Protein AF-A0A7W0THV7-F1 (afdb_monomer)

Radius of gyration: 17.28 Å; Cα contacts (8 Å, |Δi|>4): 75; chains: 1; bounding box: 46×26×42 Å

Secondary structure (DSSP, 8-state):
-HHHHHHHHHS-HHHHHHHHGGGGTHHHHHHHHHHHHHHH-TTS-GGGGHHHHHHHHHHHHHHHHHHHHHHHH--SHHHHHHHHHHHHHHHHHHHHHHHHHHTSTTSPPPP-

pLDDT: mean 92.5, std 7.68, range [59.16, 98.62]

Foldseek 3Di:
DVVLVVCCVPDDVLLNLLLLLCLVVLLVVLVVVLVCCVVPPVVDDPVVSVVSVVSNPPSVVSNVVSVVVQVVPQPDPVSVVSSVVSNVVSVVVVVVVVVCVVPDPPDDPDDD

Nearest PDB structures (foldseek):
  1otw-assembly1_A  TM=9.115E-01  e=1.999E-06  Klebsiella pneumoniae
  4ny7-assembly1_B  TM=8.883E-01  e=5.837E-06  Klebsiella pneumoniae subsp. pneumoniae MGH 78578
  1x04-assembly1_A-2  TM=4.375E-01  e=1.423E+00  Homo sapiens
  1x03-assembly1_A-2  TM=4.299E-01  e=1.593E+00  Homo sapiens
  1zww-assembly1_A  TM=3.958E-01  e=4.649E+00  Mus musculus

Solvent-accessible surface area (backbone atoms only — not comparable to full-atom values): 6319 Å² total; per-residue (Å²): 114,66,67,60,56,52,44,48,72,72,46,62,64,63,36,39,48,29,26,55,47,59,34,72,58,42,44,66,56,46,56,56,48,53,56,47,42,61,71,76,42,73,85,59,60,72,76,78,48,44,69,59,60,54,42,55,62,48,34,56,55,56,26,51,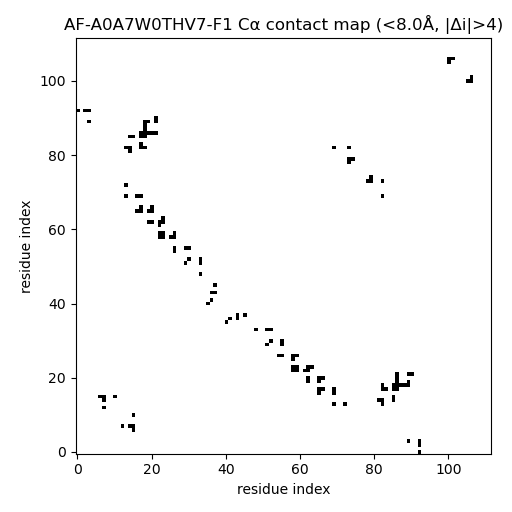55,44,49,53,53,41,61,74,67,37,78,47,70,69,46,41,53,46,27,52,50,28,29,49,53,43,53,51,56,56,46,53,54,51,52,52,55,70,74,35,91,82,57,76,77,80,80,133

Sequence (112 aa):
VDAYVNFARRRPWIEAVASSLTELFGPGAIRVRVAALERHYPWIDPAGLQYFRDRLVQAPRDADYALRLVVERCRTREQQDAAVTALRFKTEVLWAQLEAIERGDTQPPAAP

Structure (mmCIF, N/CA/C/O backbone):
data_AF-A0A7W0THV7-F1
#
_entry.id   AF-A0A7W0THV7-F1
#
loop_
_atom_site.group_PDB
_atom_site.id
_atom_site.type_symbol
_atom_site.label_atom_id
_atom_site.label_alt_id
_atom_site.label_comp_id
_atom_site.label_asym_id
_atom_site.label_entity_id
_atom_site.label_seq_id
_atom_site.pdbx_PDB_ins_code
_atom_site.Cartn_x
_atom_site.Cartn_y
_atom_site.Cartn_z
_atom_site.occupancy
_atom_site.B_iso_or_equiv
_atom_site.auth_seq_id
_atom_site.auth_comp_id
_atom_site.auth_asym_id
_atom_site.auth_atom_id
_atom_site.pdbx_PDB_model_num
ATOM 1 N N . VAL A 1 1 ? 11.163 -2.790 5.621 1.00 65.12 1 VAL A N 1
ATOM 2 C CA . VAL A 1 1 ? 10.236 -3.941 5.455 1.00 65.12 1 VAL A CA 1
ATOM 3 C C . VAL A 1 1 ? 9.741 -4.445 6.809 1.00 65.12 1 VAL A C 1
ATOM 5 O O . VAL A 1 1 ? 8.533 -4.505 7.012 1.00 65.12 1 VAL A O 1
ATOM 8 N N . ASP A 1 2 ? 10.632 -4.677 7.774 1.00 91.31 2 ASP A N 1
ATOM 9 C CA . ASP A 1 2 ? 10.285 -5.192 9.113 1.00 91.31 2 ASP A CA 1
ATOM 10 C C . ASP A 1 2 ? 9.275 -4.349 9.893 1.00 91.31 2 ASP A C 1
ATOM 12 O O . ASP A 1 2 ? 8.440 -4.897 10.610 1.00 91.31 2 ASP A O 1
ATOM 16 N N . ALA A 1 3 ? 9.311 -3.021 9.738 1.00 91.81 3 ALA A N 1
ATOM 17 C CA . ALA A 1 3 ? 8.359 -2.125 10.390 1.00 91.81 3 ALA A CA 1
ATOM 18 C C . ALA A 1 3 ? 6.906 -2.477 10.033 1.00 91.81 3 ALA A C 1
ATOM 20 O O . ALA A 1 3 ? 6.058 -2.542 10.919 1.00 91.81 3 ALA A O 1
ATOM 21 N N . TYR A 1 4 ? 6.627 -2.779 8.760 1.00 95.50 4 TYR A N 1
ATOM 22 C CA . TYR A 1 4 ? 5.272 -3.100 8.319 1.00 95.50 4 TYR A CA 1
ATOM 23 C C . TYR A 1 4 ? 4.809 -4.470 8.835 1.00 95.50 4 TYR A C 1
ATOM 25 O O . TYR A 1 4 ? 3.703 -4.600 9.356 1.00 95.50 4 TYR A O 1
ATOM 33 N N . VAL A 1 5 ? 5.685 -5.476 8.784 1.00 96.56 5 VAL A N 1
ATOM 34 C CA . VAL A 1 5 ? 5.390 -6.819 9.313 1.00 96.56 5 VAL A CA 1
ATOM 35 C C . VAL A 1 5 ? 5.143 -6.770 10.822 1.00 96.56 5 VAL A C 1
ATOM 37 O O . VAL A 1 5 ? 4.183 -7.356 11.322 1.00 96.56 5 VAL A O 1
ATOM 40 N N . ASN A 1 6 ? 5.979 -6.040 11.563 1.00 96.94 6 ASN A N 1
ATOM 41 C CA . ASN A 1 6 ? 5.814 -5.877 13.004 1.00 96.94 6 ASN A CA 1
ATOM 42 C C . ASN A 1 6 ? 4.554 -5.077 13.358 1.00 96.94 6 ASN A C 1
ATOM 44 O O . ASN A 1 6 ? 3.906 -5.408 14.350 1.00 96.94 6 ASN A O 1
ATOM 48 N N . PHE A 1 7 ? 4.182 -4.075 12.554 1.00 97.12 7 PHE A N 1
ATOM 49 C CA . PHE A 1 7 ? 2.917 -3.356 12.704 1.00 97.12 7 PHE A CA 1
ATOM 50 C C . PHE A 1 7 ? 1.733 -4.319 12.577 1.00 97.12 7 PHE A C 1
ATOM 52 O O . PHE A 1 7 ? 0.936 -4.427 13.507 1.00 97.12 7 PHE A O 1
ATOM 59 N N . ALA A 1 8 ? 1.675 -5.097 11.492 1.00 97.00 8 ALA A N 1
ATOM 60 C CA . ALA A 1 8 ? 0.601 -6.063 11.262 1.00 97.00 8 ALA A CA 1
ATOM 61 C C . ALA A 1 8 ? 0.524 -7.152 12.348 1.00 97.00 8 ALA A C 1
ATOM 63 O O . ALA A 1 8 ? -0.559 -7.623 12.677 1.00 97.00 8 ALA A O 1
ATOM 64 N N . ARG A 1 9 ? 1.666 -7.528 12.937 1.00 97.19 9 ARG A N 1
ATOM 65 C CA . ARG A 1 9 ? 1.739 -8.515 14.024 1.00 97.19 9 ARG A CA 1
ATOM 66 C C . ARG A 1 9 ? 1.237 -7.984 15.369 1.00 97.19 9 ARG A C 1
ATOM 68 O O . ARG A 1 9 ? 0.752 -8.769 16.176 1.00 97.19 9 ARG A O 1
ATOM 75 N N . ARG A 1 10 ? 1.447 -6.696 15.659 1.00 97.19 10 ARG A N 1
ATOM 76 C CA . ARG A 1 10 ? 1.283 -6.131 17.015 1.00 97.19 10 ARG A CA 1
ATOM 77 C C . ARG A 1 10 ? 0.065 -5.228 17.177 1.00 97.19 10 ARG A C 1
ATOM 79 O O . ARG A 1 10 ? -0.386 -5.038 18.302 1.00 97.19 10 ARG A O 1
ATOM 86 N N . ARG A 1 11 ? -0.423 -4.616 16.100 1.00 96.94 11 ARG A N 1
ATOM 87 C CA . ARG A 1 11 ? -1.581 -3.714 16.140 1.00 96.94 11 ARG A CA 1
ATOM 88 C C . ARG A 1 11 ? -2.888 -4.499 16.032 1.00 96.94 11 ARG A C 1
ATOM 90 O O . ARG A 1 11 ? -2.873 -5.630 15.543 1.00 96.94 11 ARG A O 1
ATOM 97 N N . PRO A 1 12 ? -4.024 -3.918 16.456 1.00 97.62 12 PRO A N 1
ATOM 98 C CA . PRO A 1 12 ? -5.331 -4.486 16.161 1.00 97.62 12 PRO A CA 1
ATOM 99 C C . PRO A 1 12 ? -5.453 -4.827 14.674 1.00 97.62 12 PRO A C 1
ATOM 101 O O . PRO A 1 12 ? -5.074 -4.032 13.814 1.00 97.62 12 PRO A O 1
ATOM 104 N N . TRP A 1 13 ? -5.997 -6.003 14.361 1.00 97.88 13 TRP A N 1
ATOM 105 C CA . TRP A 1 13 ? -6.023 -6.518 12.987 1.00 97.88 13 TRP A CA 1
ATOM 106 C C . TRP A 1 13 ? -6.703 -5.553 11.998 1.00 97.88 13 TRP A C 1
ATOM 108 O O . TRP A 1 13 ? -6.300 -5.478 10.841 1.00 97.88 13 TRP A O 1
ATOM 118 N N . ILE A 1 14 ? -7.694 -4.772 12.450 1.00 98.25 14 ILE A N 1
ATOM 119 C CA . ILE A 1 14 ? -8.385 -3.795 11.600 1.00 98.25 14 ILE A CA 1
ATOM 120 C C . ILE A 1 14 ? -7.489 -2.608 11.222 1.00 98.25 14 ILE A C 1
ATOM 122 O O . ILE A 1 14 ? -7.598 -2.100 10.111 1.00 98.25 14 ILE A O 1
ATOM 126 N N . GLU A 1 15 ? -6.547 -2.205 12.083 1.00 98.38 15 GLU A N 1
ATOM 127 C CA . GLU A 1 15 ? -5.533 -1.199 11.739 1.00 98.38 15 GLU A CA 1
ATOM 128 C C . GLU A 1 15 ? -4.536 -1.769 10.721 1.00 98.38 15 GLU A C 1
ATOM 130 O O . GLU A 1 15 ? -4.121 -1.075 9.794 1.00 98.38 15 GLU A O 1
ATOM 135 N N . ALA A 1 16 ? -4.183 -3.055 10.843 1.00 97.94 16 ALA A N 1
ATOM 136 C CA . ALA A 1 16 ? -3.357 -3.737 9.848 1.00 97.94 16 ALA A CA 1
ATOM 137 C C . ALA A 1 16 ? -4.053 -3.783 8.475 1.00 97.94 16 ALA A C 1
ATOM 139 O O . ALA A 1 16 ? -3.415 -3.488 7.465 1.00 97.94 16 ALA A O 1
ATOM 140 N N . VAL A 1 17 ? -5.362 -4.051 8.431 1.00 98.06 17 VAL A N 1
ATOM 141 C CA . VAL A 1 17 ? -6.159 -3.944 7.196 1.00 98.06 17 VAL A CA 1
ATOM 142 C C . VAL A 1 17 ? -6.208 -2.499 6.696 1.00 98.06 17 VAL A C 1
ATOM 144 O O . VAL A 1 17 ? -5.941 -2.260 5.526 1.00 98.06 17 VAL A O 1
ATOM 147 N N . ALA A 1 18 ? -6.459 -1.513 7.559 1.00 98.31 18 ALA A N 1
ATOM 148 C CA . ALA A 1 18 ? -6.489 -0.106 7.150 1.00 98.31 18 ALA A CA 1
ATOM 149 C C . ALA A 1 18 ? -5.167 0.358 6.521 1.00 98.31 18 ALA A C 1
ATOM 151 O O . ALA A 1 18 ? -5.164 1.112 5.550 1.00 98.31 18 ALA A O 1
ATOM 152 N N . SER A 1 19 ? -4.034 -0.151 7.010 1.00 97.94 19 SER A N 1
ATOM 153 C CA . SER A 1 19 ? -2.730 0.146 6.420 1.00 97.94 19 SER A CA 1
ATOM 154 C C . SER A 1 19 ? -2.570 -0.378 4.983 1.00 97.94 19 SER A C 1
ATOM 156 O O . SER A 1 19 ? -1.777 0.180 4.230 1.00 97.94 19 SER A O 1
ATOM 158 N N . SER A 1 20 ? -3.321 -1.401 4.545 1.00 96.69 20 SER A N 1
ATOM 159 C CA . SER A 1 20 ? -3.246 -1.889 3.158 1.00 96.69 20 SER A CA 1
ATOM 160 C C . SER A 1 20 ? -3.908 -0.935 2.156 1.00 96.69 20 SER A C 1
ATOM 162 O O . SER A 1 20 ? -3.561 -0.965 0.975 1.00 96.69 20 SER A O 1
ATOM 164 N N . LEU A 1 21 ? -4.761 -0.008 2.615 1.00 97.25 21 LEU A N 1
ATOM 165 C CA . LEU A 1 21 ? -5.551 0.903 1.772 1.00 97.25 21 LEU A CA 1
ATOM 166 C C . LEU A 1 21 ? -4.727 1.858 0.899 1.00 97.25 21 LEU A C 1
ATOM 168 O O . LEU A 1 21 ? -5.283 2.517 0.025 1.00 97.25 21 LEU A O 1
ATOM 172 N N . THR A 1 22 ? -3.398 1.880 1.033 1.00 95.38 22 THR A N 1
ATOM 173 C CA . THR A 1 22 ? -2.531 2.460 -0.007 1.00 95.38 22 THR A CA 1
ATOM 174 C C . THR A 1 22 ? -2.774 1.867 -1.401 1.00 95.38 22 THR A C 1
ATOM 176 O O . THR A 1 22 ? -2.474 2.519 -2.400 1.00 95.38 22 THR A O 1
ATOM 179 N N . GLU A 1 23 ? -3.345 0.662 -1.490 1.00 93.44 23 GLU A N 1
ATOM 180 C CA . GLU A 1 23 ? -3.735 0.034 -2.754 1.00 93.44 23 GLU A CA 1
ATOM 181 C C . GLU A 1 23 ? -4.843 0.790 -3.507 1.00 93.44 23 GLU A C 1
ATOM 183 O O . GLU A 1 23 ? -4.903 0.675 -4.729 1.00 93.44 23 GLU A O 1
ATOM 188 N N . LEU A 1 24 ? -5.612 1.669 -2.844 1.00 92.56 24 LEU A N 1
ATOM 189 C CA . LEU A 1 24 ? -6.532 2.603 -3.514 1.00 92.56 24 LEU A CA 1
ATOM 190 C C . LEU A 1 24 ? -5.805 3.535 -4.499 1.00 92.56 24 LEU A C 1
ATOM 192 O O . LEU A 1 24 ? -6.385 3.977 -5.488 1.00 92.56 24 LEU A O 1
ATOM 196 N N . PHE A 1 25 ? -4.525 3.826 -4.249 1.00 89.69 25 PHE A N 1
ATOM 197 C CA . PHE A 1 25 ? -3.731 4.780 -5.031 1.00 89.69 25 PHE A CA 1
ATOM 198 C C . PHE A 1 25 ? -2.758 4.100 -6.007 1.00 89.69 25 PHE A C 1
ATOM 200 O O . PHE A 1 25 ? -2.223 4.739 -6.915 1.00 89.69 25 PHE A O 1
ATOM 207 N N . GLY A 1 26 ? -2.519 2.796 -5.839 1.00 86.38 26 GLY A N 1
ATOM 208 C CA . GLY A 1 26 ? -1.535 2.029 -6.607 1.00 86.38 26 GLY A CA 1
ATOM 209 C C . GLY A 1 26 ? -1.798 1.978 -8.120 1.00 86.38 26 GLY A C 1
ATOM 210 O O . GLY A 1 26 ? -0.889 2.303 -8.890 1.00 86.38 26 GLY A O 1
ATOM 211 N N . PRO A 1 27 ? -3.010 1.609 -8.584 1.00 87.69 27 PRO A N 1
ATOM 212 C CA . PRO A 1 27 ? -3.274 1.353 -10.002 1.00 87.69 27 PRO A CA 1
ATOM 213 C C . PRO A 1 27 ? -2.980 2.537 -10.931 1.00 87.69 27 PRO A C 1
ATOM 215 O O . PRO A 1 27 ? -2.439 2.347 -12.021 1.00 87.69 27 PRO A O 1
ATOM 218 N N . GLY A 1 28 ? -3.296 3.766 -10.505 1.00 86.69 28 GLY A N 1
ATOM 219 C CA . GLY A 1 28 ? -3.016 4.973 -11.289 1.00 86.69 28 GLY A CA 1
ATOM 220 C C . GLY A 1 28 ? -1.517 5.169 -11.520 1.00 86.69 28 GLY A C 1
ATOM 221 O O . GLY A 1 28 ? -1.075 5.316 -12.660 1.00 86.69 28 GLY A O 1
ATOM 222 N N . ALA A 1 29 ? -0.723 5.077 -10.449 1.00 86.69 29 ALA A N 1
ATOM 223 C CA . ALA A 1 29 ? 0.729 5.208 -10.523 1.00 86.69 29 ALA A CA 1
ATOM 224 C C . ALA A 1 29 ? 1.374 4.074 -11.336 1.00 86.69 29 ALA A C 1
ATOM 226 O O . ALA A 1 29 ? 2.290 4.321 -12.119 1.00 86.69 29 ALA A O 1
ATOM 227 N N . ILE A 1 30 ? 0.889 2.838 -11.184 1.00 90.75 30 ILE A N 1
ATOM 228 C CA . ILE A 1 30 ? 1.394 1.682 -11.935 1.00 90.75 30 ILE A CA 1
ATOM 229 C C . ILE A 1 30 ? 1.175 1.874 -13.438 1.00 90.75 30 ILE A C 1
ATOM 231 O O . ILE A 1 30 ? 2.101 1.652 -14.213 1.00 90.75 30 ILE A O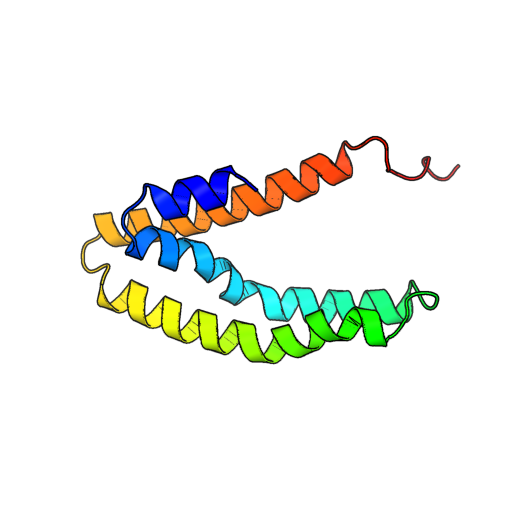 1
ATOM 235 N N . ARG A 1 31 ? -0.006 2.341 -13.859 1.00 91.06 31 ARG A N 1
ATOM 236 C CA . ARG A 1 31 ? -0.316 2.568 -15.280 1.00 91.06 31 ARG A CA 1
ATOM 237 C C . ARG A 1 31 ? 0.655 3.552 -15.932 1.00 91.06 31 ARG A C 1
ATOM 239 O O . ARG A 1 31 ? 1.166 3.276 -17.012 1.00 91.06 31 ARG A O 1
ATOM 246 N N . VAL A 1 32 ? 0.929 4.670 -15.257 1.00 92.44 32 VAL A N 1
ATOM 247 C CA . VAL A 1 32 ? 1.890 5.679 -15.730 1.00 92.44 32 VAL A CA 1
ATOM 248 C C . VAL A 1 32 ? 3.299 5.089 -15.807 1.00 92.44 32 VAL A C 1
ATOM 250 O O . VAL A 1 32 ? 3.993 5.278 -16.803 1.00 92.44 32 VAL A O 1
ATOM 253 N N . ARG A 1 33 ? 3.712 4.333 -14.782 1.00 91.75 33 ARG A N 1
ATOM 254 C CA . ARG A 1 33 ? 5.050 3.730 -14.712 1.00 91.75 33 ARG A CA 1
ATOM 255 C C . ARG A 1 33 ? 5.277 2.670 -15.781 1.00 91.75 33 ARG A C 1
ATOM 257 O O . ARG A 1 33 ? 6.325 2.702 -16.404 1.00 91.75 33 ARG A O 1
ATOM 264 N N . VAL A 1 34 ? 4.323 1.770 -16.026 1.00 93.19 34 VAL A N 1
ATOM 265 C CA . VAL A 1 34 ? 4.463 0.730 -17.064 1.00 93.19 34 VAL A CA 1
ATOM 266 C C . VAL A 1 34 ? 4.636 1.368 -18.442 1.00 93.19 34 VAL A C 1
ATOM 268 O O . VAL A 1 34 ? 5.587 1.032 -19.139 1.00 93.19 34 VAL A O 1
ATOM 271 N N . ALA A 1 35 ? 3.805 2.356 -18.787 1.00 93.00 35 ALA A N 1
ATOM 272 C CA . ALA A 1 35 ? 3.927 3.065 -20.061 1.00 93.00 35 ALA A CA 1
ATOM 273 C C . ALA A 1 35 ? 5.270 3.812 -20.196 1.00 93.00 35 ALA A C 1
ATOM 275 O O . ALA A 1 35 ? 5.881 3.821 -21.264 1.00 93.00 35 ALA A O 1
ATOM 276 N N . ALA A 1 36 ? 5.754 4.430 -19.112 1.00 94.50 36 ALA A N 1
ATOM 277 C CA . ALA A 1 36 ? 7.059 5.087 -19.097 1.00 94.50 36 ALA A CA 1
ATOM 278 C C . ALA A 1 36 ? 8.214 4.081 -19.227 1.00 94.50 36 ALA A C 1
ATOM 280 O O . ALA A 1 36 ? 9.165 4.344 -19.961 1.00 94.50 36 ALA A O 1
ATOM 281 N N . LEU A 1 37 ? 8.121 2.929 -18.554 1.00 94.56 37 LEU A N 1
ATOM 282 C CA . LEU A 1 37 ? 9.120 1.864 -18.620 1.00 94.56 37 LEU A CA 1
ATOM 283 C C . LEU A 1 37 ? 9.261 1.328 -20.048 1.00 94.56 37 LEU A C 1
ATOM 285 O O . LEU A 1 37 ? 10.368 1.294 -20.573 1.00 94.56 37 LEU A O 1
ATOM 289 N N . GLU A 1 38 ? 8.141 1.015 -20.702 1.00 93.06 38 GLU A N 1
ATOM 290 C CA . GLU A 1 38 ? 8.114 0.538 -22.091 1.00 93.06 38 GLU A CA 1
ATOM 291 C C . GLU A 1 38 ? 8.695 1.565 -23.075 1.00 93.06 38 GLU A C 1
ATOM 293 O O . GLU A 1 38 ? 9.399 1.200 -24.015 1.00 93.06 38 GLU A O 1
ATOM 298 N N . ARG A 1 39 ? 8.435 2.861 -22.854 1.00 95.00 39 ARG A N 1
ATOM 299 C CA . ARG A 1 39 ? 8.920 3.935 -23.732 1.00 95.00 39 ARG A CA 1
ATOM 300 C C . ARG A 1 39 ? 10.404 4.247 -23.544 1.00 95.00 39 ARG A C 1
ATOM 302 O O . ARG A 1 39 ? 11.100 4.494 -24.525 1.00 95.00 39 ARG A O 1
ATOM 309 N N . HIS A 1 40 ? 10.861 4.346 -22.299 1.00 96.31 40 HIS A N 1
ATOM 310 C CA . HIS A 1 40 ? 12.181 4.898 -21.975 1.00 96.31 40 HIS A CA 1
ATOM 311 C C . HIS A 1 40 ? 13.247 3.826 -21.736 1.00 96.31 40 HIS A C 1
ATOM 313 O O . HIS A 1 40 ? 14.435 4.127 -21.830 1.00 96.31 40 HIS A O 1
ATOM 319 N N . TYR A 1 41 ? 12.844 2.581 -21.474 1.00 95.00 41 TYR A N 1
ATOM 320 C CA . TYR A 1 41 ? 13.749 1.480 -21.149 1.00 95.00 41 TYR A CA 1
ATOM 321 C C . TYR A 1 41 ? 13.426 0.243 -22.005 1.00 95.00 41 TYR A C 1
ATOM 323 O O . TYR A 1 41 ? 13.050 -0.801 -21.473 1.00 95.00 41 TYR A O 1
ATOM 331 N N . PRO A 1 42 ? 13.592 0.325 -23.342 1.00 93.69 42 PRO A N 1
ATOM 332 C CA . PRO A 1 42 ? 13.181 -0.731 -24.277 1.00 93.69 42 PRO A CA 1
ATOM 333 C C . PRO A 1 42 ? 13.973 -2.041 -24.135 1.00 93.69 42 PRO A C 1
ATOM 335 O O . PRO A 1 42 ? 13.624 -3.046 -24.743 1.00 93.69 42 PRO A O 1
ATOM 338 N N . TRP A 1 43 ? 15.053 -2.033 -23.352 1.00 94.50 43 TRP A N 1
ATOM 339 C CA . TRP A 1 43 ? 15.853 -3.211 -23.025 1.00 94.50 43 TRP A CA 1
ATOM 340 C C . TRP A 1 43 ? 15.216 -4.090 -21.934 1.00 94.50 43 TRP A C 1
ATOM 342 O O . TRP A 1 43 ? 15.679 -5.208 -21.718 1.00 94.50 43 TRP A O 1
ATOM 352 N N . ILE A 1 44 ? 14.182 -3.607 -21.234 1.00 93.56 44 ILE A N 1
ATOM 353 C CA . ILE A 1 44 ? 13.434 -4.398 -20.251 1.00 93.56 44 ILE A CA 1
ATOM 354 C C . ILE A 1 44 ? 12.531 -5.389 -20.990 1.00 93.56 44 ILE A C 1
ATOM 356 O O . ILE A 1 44 ? 11.714 -4.992 -21.819 1.00 93.56 44 ILE A O 1
ATOM 360 N N . ASP A 1 45 ? 12.631 -6.674 -20.643 1.00 94.06 45 ASP A N 1
ATOM 361 C CA . ASP A 1 45 ? 11.745 -7.713 -21.174 1.00 94.06 45 ASP A CA 1
ATOM 362 C C . ASP A 1 45 ? 10.272 -7.407 -20.813 1.00 94.06 45 ASP A C 1
ATOM 364 O O . ASP A 1 45 ? 9.941 -7.296 -19.623 1.00 94.06 45 ASP A O 1
ATOM 368 N N . PRO A 1 46 ? 9.357 -7.310 -21.798 1.00 90.31 46 PRO A N 1
ATOM 369 C CA . PRO A 1 46 ? 7.934 -7.101 -21.551 1.00 90.31 46 PRO A CA 1
ATOM 370 C C . PRO A 1 46 ? 7.297 -8.118 -20.595 1.00 90.31 46 PRO A C 1
ATOM 372 O O . PRO A 1 46 ? 6.354 -7.754 -19.881 1.00 90.31 46 PRO A O 1
ATOM 375 N N . ALA A 1 47 ? 7.795 -9.359 -20.546 1.00 92.94 47 ALA A N 1
ATOM 376 C CA . ALA A 1 47 ? 7.336 -10.379 -19.604 1.00 92.94 47 ALA A CA 1
ATOM 377 C C . ALA A 1 47 ? 7.624 -9.981 -18.145 1.00 92.94 47 ALA A C 1
ATOM 379 O O . ALA A 1 47 ? 6.807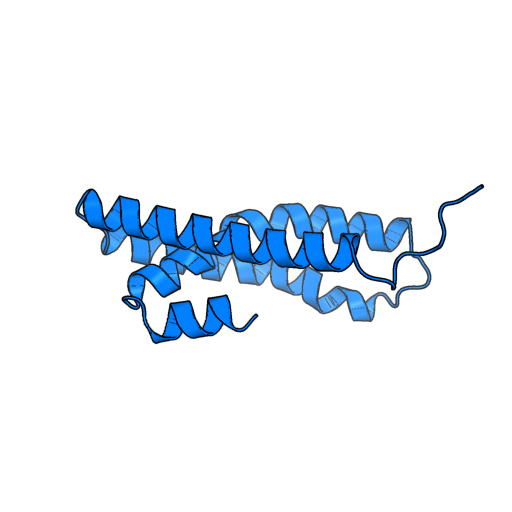 -10.237 -17.259 1.00 92.94 47 ALA A O 1
ATOM 380 N N . GLY A 1 48 ? 8.719 -9.253 -17.897 1.00 90.19 48 GLY A N 1
ATOM 381 C CA . GLY A 1 48 ? 9.067 -8.710 -16.580 1.00 90.19 48 GLY A CA 1
ATOM 382 C C . GLY A 1 48 ? 8.078 -7.660 -16.061 1.00 90.19 48 GLY A C 1
ATOM 383 O O . GLY A 1 48 ? 7.998 -7.421 -14.857 1.00 90.19 48 GLY A O 1
ATOM 384 N N . LEU A 1 49 ? 7.269 -7.065 -16.944 1.00 92.38 49 LEU A N 1
ATOM 385 C CA . LEU A 1 49 ? 6.251 -6.080 -16.574 1.00 92.38 49 LEU A CA 1
ATOM 386 C C . LEU A 1 49 ? 4.880 -6.703 -16.268 1.00 92.38 49 LEU A C 1
ATOM 388 O O . LEU A 1 4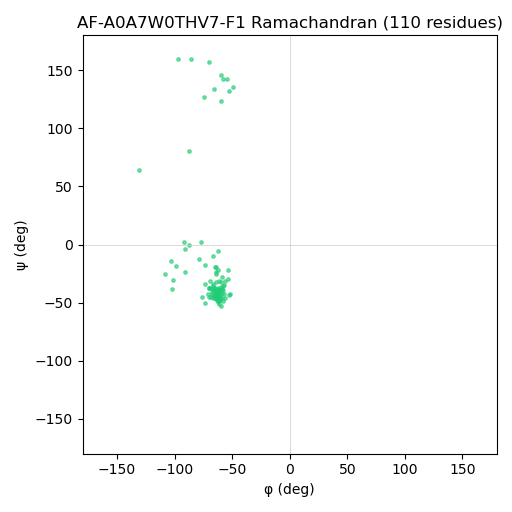9 ? 3.968 -5.989 -15.844 1.00 92.38 49 LEU A O 1
ATOM 392 N N . GLN A 1 50 ? 4.713 -8.019 -16.443 1.00 91.50 50 GLN A N 1
ATOM 393 C CA . GLN A 1 50 ? 3.414 -8.678 -16.289 1.00 91.50 50 GLN A CA 1
ATOM 394 C C . GLN A 1 50 ? 2.835 -8.529 -14.877 1.00 91.50 50 GLN A C 1
ATOM 396 O O . GLN A 1 50 ? 1.655 -8.212 -14.737 1.00 91.50 50 GLN A O 1
ATOM 401 N N . TYR A 1 51 ? 3.677 -8.621 -13.841 1.00 90.00 51 TYR A N 1
ATOM 402 C CA . TYR A 1 51 ? 3.271 -8.395 -12.448 1.00 90.00 51 TYR A CA 1
ATOM 403 C C . TYR A 1 51 ? 2.527 -7.060 -12.257 1.00 90.00 51 TYR A C 1
ATOM 405 O O . TYR A 1 51 ? 1.502 -6.988 -11.576 1.00 90.00 51 TYR A O 1
ATOM 413 N N . PHE A 1 52 ? 3.022 -5.990 -12.885 1.00 90.50 52 PHE A N 1
ATOM 414 C CA . PHE A 1 52 ? 2.405 -4.670 -12.796 1.00 90.50 52 PHE A CA 1
ATOM 415 C C . PHE A 1 52 ? 1.069 -4.611 -13.536 1.00 90.50 52 PHE A C 1
ATOM 417 O O . PHE A 1 52 ? 0.133 -3.979 -13.045 1.00 90.50 52 PHE A O 1
ATOM 424 N N . ARG A 1 53 ? 0.961 -5.285 -14.687 1.00 89.56 53 ARG A N 1
ATOM 425 C CA . ARG A 1 53 ? -0.285 -5.355 -15.463 1.00 89.56 53 ARG A CA 1
ATOM 426 C C . ARG A 1 53 ? -1.377 -6.087 -14.686 1.00 89.56 53 ARG A C 1
ATOM 428 O O . ARG A 1 53 ? -2.487 -5.571 -14.586 1.00 89.56 53 ARG A O 1
ATOM 435 N N . ASP A 1 54 ? -1.048 -7.208 -14.052 1.00 89.81 54 ASP A N 1
ATOM 436 C CA . ASP A 1 54 ? -2.001 -7.986 -13.252 1.00 89.81 54 ASP A CA 1
ATOM 437 C C . ASP A 1 54 ? -2.505 -7.189 -12.034 1.00 89.81 54 ASP A C 1
ATOM 439 O O . ASP A 1 54 ? -3.704 -7.163 -11.727 1.00 89.81 54 ASP A O 1
ATOM 443 N N . ARG A 1 55 ? -1.604 -6.440 -11.380 1.00 88.75 55 ARG A N 1
ATOM 444 C CA . ARG A 1 55 ? -1.939 -5.573 -10.239 1.00 88.75 55 ARG A CA 1
ATOM 445 C C . ARG A 1 55 ? -2.924 -4.452 -10.576 1.00 88.75 55 ARG A C 1
ATOM 447 O O . ARG A 1 55 ? -3.609 -3.993 -9.664 1.00 88.75 55 ARG A O 1
ATOM 454 N N . LEU A 1 56 ? -3.060 -4.041 -11.842 1.00 87.31 56 LEU A N 1
ATOM 455 C CA . LEU A 1 56 ? -4.071 -3.052 -12.250 1.00 87.31 56 LEU A CA 1
ATOM 456 C C . LEU A 1 56 ? -5.507 -3.552 -12.044 1.00 87.31 56 LEU A C 1
ATOM 458 O O . LEU A 1 56 ? -6.410 -2.730 -11.899 1.00 87.31 56 LEU A O 1
ATOM 462 N N . VAL A 1 57 ? -5.717 -4.872 -12.040 1.00 85.25 57 VAL A N 1
ATOM 463 C CA . VAL A 1 57 ? -7.040 -5.499 -11.889 1.00 85.25 57 VAL A CA 1
ATOM 464 C C . VAL A 1 57 ? -7.251 -6.026 -10.472 1.00 85.25 57 VAL A C 1
ATOM 466 O O . VAL A 1 57 ? -8.353 -5.919 -9.936 1.00 85.25 57 VAL A O 1
ATOM 469 N N . GLN A 1 58 ? -6.205 -6.583 -9.860 1.00 84.81 58 GLN A N 1
ATOM 470 C CA . GLN A 1 58 ? -6.283 -7.195 -8.531 1.00 84.81 58 GLN A CA 1
ATOM 471 C C . GLN A 1 58 ? -6.396 -6.145 -7.415 1.00 84.81 58 GLN A C 1
ATOM 473 O O . GLN A 1 58 ? -7.333 -6.200 -6.623 1.00 84.81 58 GLN A O 1
ATOM 478 N N . ALA A 1 59 ? -5.516 -5.135 -7.407 1.00 83.94 59 ALA A N 1
ATOM 479 C CA . ALA A 1 59 ? -5.445 -4.157 -6.317 1.00 83.94 59 ALA A CA 1
ATOM 480 C C . ALA A 1 59 ? -6.758 -3.376 -6.071 1.00 83.94 59 ALA A C 1
ATOM 482 O O . ALA A 1 59 ? -7.110 -3.180 -4.911 1.00 83.94 59 ALA A O 1
ATOM 483 N N . PRO A 1 60 ? -7.540 -2.967 -7.096 1.00 86.81 60 PRO A N 1
ATOM 484 C CA . PRO A 1 60 ? -8.844 -2.344 -6.860 1.00 86.81 60 PRO A CA 1
ATOM 485 C C . PRO A 1 60 ? -9.835 -3.237 -6.104 1.00 86.81 60 PRO A C 1
ATOM 487 O O . PRO A 1 60 ? -10.603 -2.733 -5.290 1.00 86.81 60 PRO A O 1
ATOM 490 N N . ARG A 1 61 ? -9.832 -4.552 -6.366 1.00 87.69 61 ARG A N 1
ATOM 491 C CA . ARG A 1 61 ? -10.747 -5.499 -5.707 1.00 87.69 61 ARG A CA 1
ATOM 492 C C . ARG A 1 61 ? -10.385 -5.674 -4.236 1.00 87.69 61 ARG A C 1
ATOM 494 O O . ARG A 1 61 ? -11.266 -5.618 -3.380 1.00 87.69 61 ARG A O 1
ATOM 501 N N . ASP A 1 62 ? -9.095 -5.832 -3.959 1.00 88.69 62 ASP A N 1
ATOM 502 C CA . ASP A 1 62 ? -8.576 -5.989 -2.599 1.00 88.69 62 ASP A CA 1
ATOM 503 C C . ASP A 1 62 ? -8.816 -4.716 -1.773 1.00 88.69 62 ASP A C 1
ATOM 505 O O . ASP A 1 62 ? -9.271 -4.778 -0.626 1.00 88.69 62 ASP A O 1
ATOM 509 N N . ALA A 1 63 ? -8.597 -3.549 -2.386 1.00 92.25 63 ALA A N 1
ATOM 510 C CA . ALA A 1 63 ? -8.818 -2.257 -1.754 1.00 92.25 63 ALA A CA 1
ATOM 511 C C . ALA A 1 63 ? -10.302 -1.972 -1.468 1.00 92.25 63 ALA A C 1
ATOM 513 O O . ALA A 1 63 ? -10.605 -1.424 -0.409 1.00 92.25 63 ALA A O 1
ATOM 514 N N . ASP A 1 64 ? -11.229 -2.362 -2.352 1.00 95.12 64 ASP A N 1
ATOM 515 C CA . ASP A 1 64 ? -12.673 -2.193 -2.122 1.00 95.12 64 ASP A CA 1
ATOM 516 C C . ASP A 1 64 ? -13.157 -3.032 -0.930 1.00 95.12 64 ASP A C 1
ATOM 518 O O . ASP A 1 64 ? -13.828 -2.525 -0.025 1.00 95.12 64 ASP A O 1
ATOM 522 N N . TYR A 1 65 ? -12.742 -4.302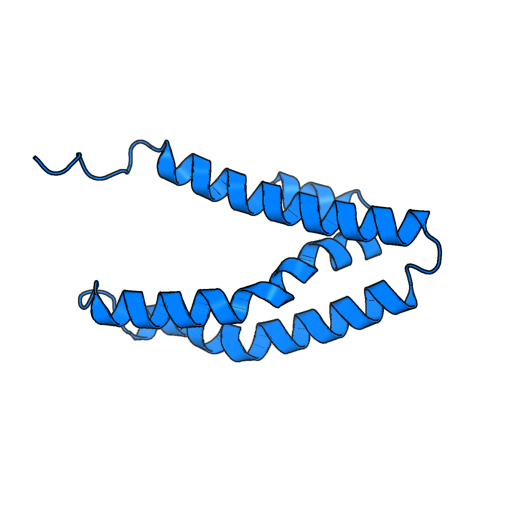 -0.868 1.00 96.25 65 TYR A N 1
ATOM 523 C CA . TYR A 1 65 ? -13.061 -5.172 0.264 1.00 96.25 65 TYR A CA 1
ATOM 524 C C . TYR A 1 65 ? -12.501 -4.616 1.581 1.00 96.25 65 TYR A C 1
ATOM 526 O O . TYR A 1 65 ? -13.227 -4.513 2.575 1.00 96.25 65 TYR A O 1
ATOM 534 N N . ALA A 1 66 ? -11.226 -4.215 1.588 1.00 97.12 66 ALA A N 1
ATOM 535 C CA . ALA A 1 66 ? -10.588 -3.629 2.761 1.00 97.12 66 ALA A CA 1
ATOM 536 C C . ALA A 1 66 ? -11.277 -2.326 3.196 1.00 97.12 66 ALA A C 1
ATOM 538 O O . ALA A 1 66 ? -11.530 -2.139 4.387 1.00 97.12 66 ALA A O 1
ATOM 539 N N . LEU A 1 67 ? -11.627 -1.447 2.250 1.00 97.94 67 LEU A N 1
ATOM 540 C CA . LEU A 1 67 ? -12.273 -0.167 2.540 1.00 97.94 67 LEU A CA 1
ATOM 541 C C . LEU A 1 67 ? -13.635 -0.383 3.193 1.00 97.94 67 LEU A C 1
ATOM 543 O O . LEU A 1 67 ? -13.915 0.202 4.240 1.00 97.94 67 LEU A O 1
ATOM 547 N N . ARG A 1 68 ? -14.457 -1.268 2.619 1.00 98.12 68 ARG A N 1
ATOM 548 C CA . ARG A 1 68 ? -15.748 -1.645 3.204 1.00 98.12 68 ARG A CA 1
ATOM 549 C C . ARG A 1 68 ? -15.589 -2.164 4.627 1.00 98.12 68 ARG A C 1
ATOM 551 O O . ARG A 1 68 ? -16.326 -1.740 5.514 1.00 98.12 68 ARG A O 1
ATOM 558 N N . LEU A 1 69 ? -14.621 -3.051 4.849 1.00 98.06 69 LEU A N 1
ATOM 559 C CA . LEU A 1 69 ? -14.385 -3.651 6.157 1.00 98.06 69 LEU A CA 1
ATOM 560 C C . LEU A 1 69 ? -13.949 -2.610 7.198 1.00 98.06 69 LEU A C 1
ATOM 562 O O . LEU A 1 69 ? -14.446 -2.628 8.322 1.00 98.06 69 LEU A O 1
ATOM 566 N N . VAL A 1 70 ? -13.065 -1.679 6.830 1.00 98.38 70 VAL A N 1
ATOM 567 C CA . VAL A 1 70 ? -12.641 -0.585 7.718 1.00 98.38 70 VAL A CA 1
ATOM 568 C C . VAL A 1 70 ? -13.813 0.336 8.045 1.00 98.38 70 VAL A C 1
ATOM 570 O O . VAL A 1 70 ? -14.040 0.620 9.219 1.00 98.38 70 VAL A O 1
ATOM 573 N N . VAL A 1 71 ? -14.600 0.750 7.049 1.00 98.00 71 VAL A N 1
ATOM 574 C CA . VAL A 1 71 ? -15.765 1.628 7.259 1.00 98.00 71 VAL A CA 1
ATOM 575 C C . VAL A 1 71 ? -16.832 0.959 8.134 1.00 98.00 71 VAL A C 1
ATOM 577 O O . VAL A 1 71 ? -17.405 1.602 9.009 1.00 98.00 71 VAL A O 1
ATOM 580 N N . GLU A 1 72 ? -17.083 -0.340 7.956 1.00 98.31 72 GLU A N 1
ATOM 581 C CA . GLU A 1 72 ? -18.070 -1.083 8.750 1.00 98.31 72 GLU A CA 1
ATOM 582 C C . GLU A 1 72 ? -17.665 -1.218 10.232 1.00 98.31 72 GLU A C 1
ATOM 584 O O . GLU A 1 72 ? -18.529 -1.243 11.123 1.00 98.31 72 GLU A O 1
ATOM 589 N N . ARG A 1 73 ? -16.358 -1.341 10.502 1.00 98.06 73 ARG A N 1
ATOM 590 C CA . ARG A 1 73 ? -15.817 -1.698 11.825 1.00 98.06 73 ARG A CA 1
ATOM 591 C C . ARG A 1 73 ? -15.282 -0.511 12.623 1.00 98.06 73 ARG A C 1
ATOM 593 O O . ARG A 1 73 ? -15.381 -0.548 13.847 1.00 98.06 73 ARG A O 1
ATOM 600 N N . CYS A 1 74 ? -14.768 0.534 11.977 1.00 98.25 74 CYS A N 1
ATOM 601 C CA . CYS A 1 74 ? -14.301 1.757 12.634 1.00 98.25 74 CYS A CA 1
ATOM 602 C C . CYS A 1 74 ? -15.456 2.757 12.800 1.00 98.25 74 CYS A C 1
ATOM 604 O O . CYS A 1 74 ? -15.626 3.690 12.014 1.00 98.25 74 CYS A O 1
ATOM 606 N N . ARG A 1 75 ? -16.280 2.538 13.828 1.00 98.25 75 ARG A N 1
ATOM 607 C CA . ARG A 1 75 ? -17.534 3.275 14.056 1.00 98.25 75 ARG A CA 1
ATOM 608 C C . ARG A 1 75 ? -17.375 4.509 14.935 1.00 98.25 75 ARG A C 1
ATOM 610 O O . ARG A 1 75 ? -18.209 5.405 14.851 1.00 98.25 75 ARG A O 1
ATOM 617 N N . THR A 1 76 ? -16.343 4.558 15.775 1.00 98.56 76 THR A N 1
ATOM 618 C CA . THR A 1 76 ? -16.055 5.735 16.606 1.00 98.56 76 THR A CA 1
ATOM 619 C C . THR A 1 76 ? -14.998 6.620 15.959 1.00 98.56 76 THR A C 1
ATOM 621 O O . THR A 1 76 ? -14.220 6.164 15.115 1.00 98.56 76 THR A O 1
ATOM 624 N N . ARG A 1 77 ? -14.944 7.888 16.378 1.00 98.44 77 ARG A N 1
ATOM 625 C CA . ARG A 1 77 ? -13.950 8.841 15.880 1.00 98.44 77 ARG A CA 1
ATOM 626 C C . ARG A 1 77 ? -12.527 8.349 16.142 1.00 98.44 77 ARG A C 1
ATOM 628 O O . ARG A 1 77 ? -11.688 8.389 15.252 1.00 98.44 77 ARG A O 1
ATOM 635 N N . GLU A 1 78 ? -12.290 7.797 17.323 1.00 98.50 78 GLU A N 1
ATOM 636 C CA . GLU A 1 78 ? -10.992 7.267 17.736 1.00 98.50 78 GLU A CA 1
ATOM 637 C C . GLU A 1 78 ? -10.555 6.102 16.837 1.00 98.50 78 GLU A C 1
ATOM 639 O O . GLU A 1 78 ? -9.396 6.022 16.436 1.00 98.50 78 GLU A O 1
ATOM 644 N N . GLN A 1 79 ? -11.484 5.213 16.465 1.00 98.44 79 GLN A N 1
ATOM 645 C CA . GLN A 1 79 ? -11.196 4.097 15.557 1.00 98.44 79 GLN A CA 1
ATOM 646 C C . GLN A 1 79 ? -10.913 4.569 14.125 1.00 98.44 79 GLN A C 1
ATOM 648 O O . GLN A 1 79 ? -10.063 3.997 13.439 1.00 98.44 79 GLN A O 1
ATOM 653 N N . GLN A 1 80 ? -11.624 5.597 13.662 1.00 98.62 80 GLN A N 1
ATOM 654 C CA . GLN A 1 80 ? -11.401 6.202 12.347 1.00 98.62 80 GLN A CA 1
ATOM 655 C C . GLN A 1 80 ? -10.035 6.889 12.290 1.00 98.62 80 GLN A C 1
ATOM 657 O O . GLN A 1 80 ? -9.266 6.648 11.360 1.00 98.62 80 GLN A O 1
ATOM 662 N N . ASP A 1 81 ? -9.694 7.667 13.317 1.00 98.62 81 ASP A N 1
ATOM 663 C CA . ASP A 1 81 ? -8.397 8.333 13.428 1.00 98.62 81 ASP A CA 1
ATOM 664 C C . ASP A 1 81 ? -7.253 7.303 13.501 1.00 98.62 81 ASP A C 1
ATOM 666 O O . ASP A 1 81 ? -6.212 7.482 12.860 1.00 98.62 81 ASP A O 1
ATOM 670 N N . ALA A 1 82 ? -7.454 6.172 14.189 1.00 98.44 82 ALA A N 1
ATOM 671 C CA . ALA A 1 82 ?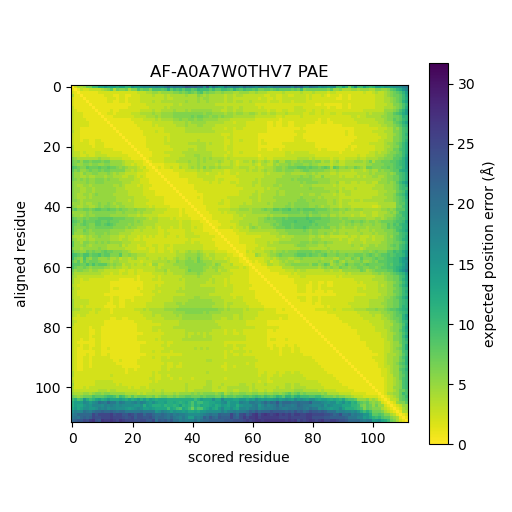 -6.496 5.065 14.203 1.00 98.44 82 ALA A CA 1
ATOM 672 C C . ALA A 1 82 ? -6.319 4.419 12.815 1.00 98.44 82 ALA A C 1
ATOM 674 O O . ALA A 1 82 ? -5.188 4.166 12.396 1.00 98.44 82 ALA A O 1
ATOM 675 N N . ALA A 1 83 ? -7.405 4.202 12.065 1.00 98.56 83 ALA A N 1
ATOM 676 C CA . ALA A 1 83 ? -7.341 3.675 10.700 1.00 98.56 83 ALA A CA 1
ATOM 677 C C . ALA A 1 83 ? -6.605 4.630 9.741 1.00 98.56 83 ALA A C 1
ATOM 679 O O . ALA A 1 83 ? -5.751 4.196 8.964 1.00 98.56 83 ALA A O 1
ATOM 680 N N . VAL A 1 84 ? -6.873 5.937 9.835 1.00 98.44 84 VAL A N 1
ATOM 681 C CA . VAL A 1 84 ? -6.158 6.970 9.064 1.00 98.44 84 VAL A CA 1
ATOM 682 C C . VAL A 1 84 ? -4.678 7.007 9.446 1.00 98.44 84 VAL A C 1
ATOM 684 O O . VAL A 1 84 ? -3.814 7.092 8.572 1.00 98.44 84 VAL A O 1
ATOM 687 N N . THR A 1 85 ? -4.365 6.885 10.736 1.00 98.56 85 THR A N 1
ATOM 688 C CA . THR A 1 85 ? -2.982 6.820 11.226 1.00 98.56 85 THR A CA 1
ATOM 689 C C . THR A 1 85 ? -2.256 5.587 10.685 1.00 98.56 85 THR A C 1
ATOM 691 O O . THR A 1 85 ? -1.108 5.692 10.256 1.00 98.56 85 THR A O 1
ATOM 694 N N . ALA A 1 86 ? -2.922 4.432 10.621 1.00 98.44 86 ALA A N 1
ATOM 695 C CA . ALA A 1 86 ? -2.363 3.214 10.038 1.00 98.44 86 ALA A CA 1
ATOM 696 C C . ALA A 1 86 ? -2.070 3.362 8.533 1.00 98.44 86 ALA A C 1
ATOM 698 O O . ALA A 1 86 ? -1.021 2.922 8.053 1.00 98.44 86 ALA A O 1
ATOM 699 N N . LEU A 1 87 ? -2.965 4.022 7.790 1.00 98.25 87 LEU A N 1
ATOM 700 C CA . LEU A 1 87 ? -2.745 4.353 6.382 1.00 98.25 87 LEU A CA 1
ATOM 701 C C . LEU A 1 87 ? -1.559 5.316 6.208 1.00 98.25 87 LEU A C 1
ATOM 703 O O . LEU A 1 87 ? -0.688 5.070 5.372 1.00 98.25 87 LEU A O 1
ATOM 707 N N . ARG A 1 88 ? -1.475 6.371 7.028 1.00 98.31 88 ARG A N 1
ATOM 708 C CA . ARG A 1 88 ? -0.336 7.304 7.036 1.00 98.31 88 ARG A CA 1
ATOM 709 C C . ARG A 1 88 ? 0.980 6.574 7.309 1.00 98.31 88 ARG A C 1
ATOM 711 O O . ARG A 1 88 ? 1.917 6.723 6.527 1.00 98.31 88 ARG A O 1
ATOM 718 N N . PHE A 1 89 ? 1.031 5.725 8.333 1.00 98.00 89 PHE A N 1
ATOM 719 C CA . PHE A 1 89 ? 2.209 4.908 8.636 1.00 98.00 89 PHE A CA 1
ATOM 720 C C . PHE A 1 89 ? 2.670 4.105 7.410 1.00 98.00 89 PHE A C 1
ATOM 722 O O . PHE A 1 89 ? 3.856 4.078 7.080 1.00 98.00 89 PHE A O 1
ATOM 729 N N . LYS A 1 90 ? 1.739 3.492 6.669 1.00 97.75 90 LYS A N 1
ATOM 730 C CA . LYS A 1 90 ? 2.095 2.768 5.444 1.00 97.75 90 LYS A CA 1
ATOM 731 C C . LYS A 1 90 ? 2.716 3.684 4.386 1.00 97.75 90 LYS A C 1
ATOM 733 O O . LYS A 1 90 ? 3.652 3.261 3.708 1.00 97.75 90 LYS A O 1
ATOM 738 N N . THR A 1 91 ? 2.221 4.911 4.224 1.00 97.19 91 THR A N 1
ATOM 739 C CA . THR A 1 91 ? 2.818 5.874 3.282 1.00 97.19 91 THR A CA 1
ATOM 740 C C . THR A 1 91 ? 4.231 6.284 3.693 1.00 97.19 91 THR A C 1
ATOM 742 O O . THR A 1 91 ? 5.102 6.361 2.833 1.00 97.19 91 THR A O 1
ATOM 745 N N . GLU A 1 92 ? 4.495 6.433 4.993 1.00 97.62 92 GLU A N 1
ATOM 746 C CA . GLU A 1 92 ? 5.828 6.735 5.530 1.00 97.62 92 GLU A CA 1
ATOM 747 C C . GLU A 1 92 ? 6.803 5.574 5.293 1.00 97.62 92 GLU A C 1
ATOM 749 O O . GLU A 1 92 ? 7.944 5.794 4.895 1.00 97.62 92 GLU A O 1
ATOM 754 N N . VAL A 1 93 ? 6.346 4.323 5.437 1.00 96.88 93 VAL A N 1
ATOM 755 C CA . VAL A 1 93 ? 7.155 3.140 5.094 1.00 96.88 93 VAL A CA 1
ATOM 756 C C . VAL A 1 93 ? 7.546 3.137 3.615 1.00 96.88 93 VAL A C 1
ATOM 758 O O . VAL A 1 93 ? 8.700 2.858 3.295 1.00 96.88 93 VAL A O 1
ATOM 761 N N . LEU A 1 94 ? 6.602 3.431 2.713 1.00 95.88 94 LEU A N 1
ATOM 762 C CA . LEU A 1 94 ? 6.884 3.506 1.275 1.00 95.88 94 LEU A CA 1
ATOM 763 C C . LEU A 1 94 ? 7.848 4.654 0.953 1.00 95.88 94 LEU A C 1
ATOM 765 O O . LEU A 1 94 ? 8.739 4.489 0.125 1.00 95.88 94 LEU A O 1
ATOM 769 N N . TRP A 1 95 ? 7.693 5.795 1.625 1.00 96.31 95 TRP A N 1
ATOM 770 C CA . TRP A 1 95 ? 8.574 6.946 1.463 1.00 96.31 95 TRP A CA 1
ATOM 771 C C . TRP A 1 95 ? 10.006 6.633 1.898 1.00 96.31 95 TRP A C 1
ATOM 773 O O . TRP A 1 95 ? 10.938 6.839 1.128 1.00 96.31 95 TRP A O 1
ATOM 783 N N . ALA A 1 96 ? 10.177 6.029 3.075 1.00 96.06 96 ALA A N 1
ATOM 784 C CA . ALA A 1 96 ? 11.488 5.647 3.589 1.00 96.06 96 ALA A CA 1
ATOM 785 C C . ALA A 1 96 ? 12.227 4.665 2.660 1.00 96.06 96 ALA A C 1
ATOM 787 O O . ALA A 1 96 ? 13.452 4.711 2.560 1.00 96.06 96 ALA A O 1
ATOM 788 N N . GLN A 1 97 ? 11.505 3.785 1.951 1.00 94.56 97 GLN A N 1
ATOM 789 C CA . GLN A 1 97 ? 12.115 2.924 0.931 1.00 94.56 97 GLN A CA 1
ATOM 790 C C . GLN A 1 97 ? 12.664 3.729 -0.252 1.00 94.56 97 GLN A C 1
ATOM 792 O O . GLN A 1 97 ? 13.751 3.422 -0.734 1.00 94.56 97 GLN A O 1
ATOM 797 N N . LEU A 1 98 ? 11.932 4.747 -0.709 1.00 93.75 98 LEU A N 1
ATOM 798 C CA . LEU A 1 98 ? 12.382 5.619 -1.794 1.00 93.75 98 LEU A CA 1
ATOM 799 C C . LEU A 1 98 ? 13.577 6.477 -1.367 1.00 93.75 98 LEU A C 1
ATOM 801 O O . LEU A 1 98 ? 14.549 6.539 -2.110 1.00 93.75 98 LEU A O 1
ATOM 805 N N . GLU A 1 99 ? 13.561 7.048 -0.159 1.00 94.75 99 GLU A N 1
ATOM 806 C CA . GLU A 1 99 ? 14.702 7.809 0.376 1.00 94.75 99 GLU A CA 1
ATOM 807 C C . GLU A 1 99 ? 15.964 6.948 0.500 1.00 94.75 99 GLU A C 1
ATOM 809 O O . GLU A 1 99 ? 17.067 7.413 0.220 1.00 94.75 99 GLU A O 1
ATOM 814 N N . ALA A 1 100 ? 15.821 5.685 0.912 1.00 93.44 100 ALA A N 1
ATOM 815 C CA . ALA A 1 100 ? 16.950 4.765 1.003 1.00 93.44 100 ALA A CA 1
ATOM 816 C C . ALA A 1 100 ? 17.550 4.444 -0.375 1.00 93.44 100 ALA A C 1
ATOM 818 O O . ALA A 1 100 ? 18.766 4.334 -0.493 1.00 93.44 100 ALA A O 1
ATOM 819 N N . ILE A 1 101 ? 16.715 4.316 -1.414 1.00 92.06 101 ILE A N 1
ATOM 820 C CA . ILE A 1 101 ? 17.177 4.132 -2.798 1.00 92.06 101 ILE A CA 1
ATOM 821 C C . ILE A 1 101 ? 17.865 5.405 -3.304 1.00 92.06 101 ILE A C 1
ATOM 823 O O . ILE A 1 101 ? 18.936 5.326 -3.898 1.00 92.06 101 ILE A O 1
ATOM 827 N N . GLU A 1 102 ? 17.274 6.573 -3.055 1.00 90.88 102 GLU A N 1
ATOM 828 C CA . GLU A 1 102 ? 17.817 7.875 -3.461 1.00 90.88 102 GLU A CA 1
ATOM 829 C C . GLU A 1 102 ? 19.193 8.146 -2.838 1.00 90.88 102 GLU A C 1
ATOM 831 O O . GLU A 1 102 ? 20.107 8.584 -3.529 1.00 90.88 102 GLU A O 1
ATOM 836 N N . ARG A 1 103 ? 19.360 7.847 -1.545 1.00 90.44 103 ARG A N 1
ATOM 837 C CA . ARG A 1 103 ? 20.619 8.051 -0.805 1.0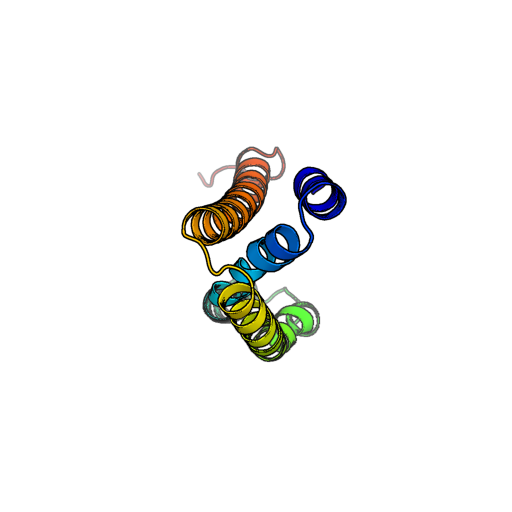0 90.44 103 ARG A CA 1
ATOM 838 C C . ARG A 1 103 ? 21.583 6.866 -0.898 1.00 90.44 103 ARG A C 1
ATOM 840 O O . ARG A 1 103 ? 22.645 6.903 -0.279 1.00 90.44 103 ARG A O 1
ATOM 847 N N . GLY A 1 104 ? 21.195 5.806 -1.602 1.00 88.94 104 GLY A N 1
ATOM 848 C CA . GLY A 1 104 ? 22.012 4.616 -1.787 1.00 88.94 104 GLY A CA 1
ATOM 849 C C . GLY A 1 104 ? 23.214 4.879 -2.693 1.00 88.94 104 GLY A C 1
ATOM 850 O O . GLY A 1 104 ? 23.210 5.767 -3.540 1.00 88.94 104 GLY A O 1
ATOM 851 N N . ASP A 1 105 ? 24.236 4.048 -2.558 1.00 84.12 105 ASP A N 1
ATOM 852 C CA . ASP A 1 105 ? 25.470 4.070 -3.353 1.00 84.12 105 ASP A CA 1
ATOM 853 C C . ASP A 1 105 ? 25.314 3.468 -4.764 1.00 84.12 105 ASP A C 1
ATOM 855 O O . ASP A 1 105 ? 26.270 3.412 -5.534 1.00 84.12 105 ASP A O 1
ATOM 859 N N . THR A 1 106 ? 24.102 3.037 -5.122 1.00 80.12 106 THR A N 1
ATOM 860 C CA . THR A 1 106 ? 23.764 2.441 -6.427 1.00 80.12 106 THR A CA 1
ATOM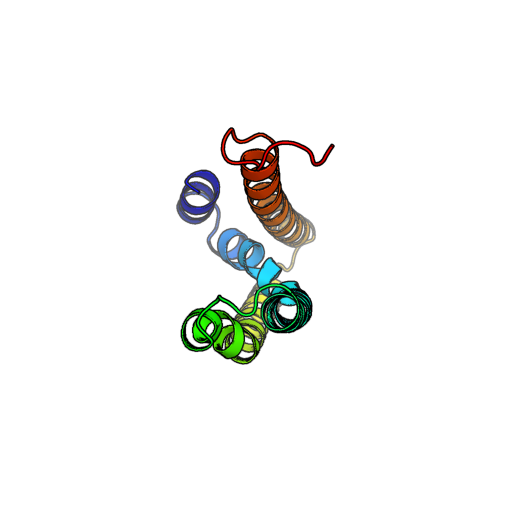 861 C C . THR A 1 106 ? 23.269 3.459 -7.455 1.00 80.12 106 THR A C 1
ATOM 863 O O . THR A 1 106 ? 22.911 3.080 -8.572 1.00 80.12 106 THR A O 1
ATOM 866 N N . GLN A 1 107 ? 23.243 4.749 -7.102 1.00 74.25 107 GLN A N 1
ATOM 867 C CA . GLN A 1 107 ? 22.890 5.809 -8.042 1.00 74.25 107 GLN A CA 1
ATOM 868 C C . GLN A 1 107 ? 23.950 5.907 -9.152 1.00 74.25 107 GLN A C 1
ATOM 870 O O . GLN A 1 107 ? 25.150 5.903 -8.858 1.00 74.25 107 GLN A O 1
ATOM 875 N N . PRO A 1 108 ? 23.547 6.007 -10.432 1.00 72.25 108 PRO A N 1
ATOM 876 C CA . PRO A 1 108 ? 24.495 6.294 -11.495 1.00 72.25 108 PRO A CA 1
ATOM 877 C C . PRO A 1 108 ? 25.168 7.650 -11.223 1.00 72.25 108 PRO A C 1
ATOM 879 O O . PRO A 1 108 ? 24.522 8.555 -10.686 1.00 72.25 108 PRO A O 1
ATOM 882 N N . PRO A 1 109 ? 26.455 7.815 -11.576 1.00 73.25 109 PRO A N 1
ATOM 883 C CA . PRO A 1 109 ? 27.132 9.095 -11.422 1.00 73.25 109 PRO A CA 1
ATOM 884 C C . PRO A 1 109 ? 26.339 10.193 -12.136 1.00 73.25 109 PRO A C 1
ATOM 886 O O . PRO A 1 109 ? 25.765 9.957 -13.204 1.00 73.25 109 PRO A O 1
ATOM 889 N N . ALA A 1 110 ? 26.296 11.383 -11.531 1.00 68.44 110 ALA A N 1
ATOM 890 C CA . ALA A 1 110 ? 25.628 12.531 -12.128 1.00 68.44 110 ALA A CA 1
ATOM 891 C C . ALA A 1 110 ? 26.155 12.745 -13.555 1.00 68.44 110 ALA A C 1
ATOM 893 O O . ALA A 1 110 ? 27.366 12.697 -13.786 1.00 68.44 110 ALA A O 1
ATOM 894 N N . ALA A 1 111 ? 25.238 12.933 -14.507 1.00 63.09 111 ALA A N 1
ATOM 895 C CA . ALA A 1 111 ? 25.614 13.270 -15.872 1.00 63.09 111 ALA A CA 1
ATOM 896 C C . ALA A 1 111 ? 26.438 14.578 -15.870 1.00 63.09 111 ALA A C 1
ATOM 898 O O . ALA A 1 111 ? 26.149 15.449 -15.043 1.00 63.09 111 ALA A O 1
ATOM 899 N N . 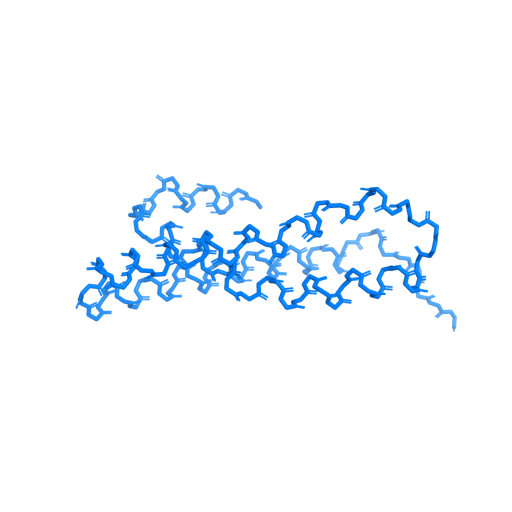PRO A 1 112 ? 27.463 14.690 -16.734 1.00 59.16 112 PRO A N 1
ATOM 900 C CA . PRO A 1 112 ? 28.326 15.868 -16.809 1.00 59.16 112 PRO A CA 1
ATOM 901 C C . PRO A 1 112 ? 27.570 17.146 -17.188 1.00 59.16 112 PRO A C 1
ATOM 903 O O . PRO A 1 112 ? 26.544 17.048 -17.903 1.00 59.16 112 PRO A O 1
#

Mean predicted aligned error: 4.42 Å